Protein AF-A0A0F8WP52-F1 (afdb_monomer_lite)

InterPro domains:
  IPR004843 Calcineurin-like, phosphoesterase domain [PF00149] (3-93)
  IPR029052 Metallo-dependent phosphatase-like [G3DSA:3.60.21.10] (3-116)
  IPR029052 Metallo-dependent phosphatase-like [SSF56300] (3-116)

Foldseek 3Di:
DAFEAEDEQCQQVVDPVSCLVVLVPDDLPGQEYEYEENQHACVCVLVSQVSNLVRHNAYEYEYEPRPDPPPPDPVVSVVSLVVCVVVRVRYHYAAQDWDADPNDIDHDHNPDDDDDDPPD

Radius of gyration: 14.71 Å; chains: 1; bounding box: 38×33×50 Å

pLDDT: mean 95.57, std 6.72, range [59.03, 98.81]

Structure (mmCIF, N/CA/C/O backbone):
data_AF-A0A0F8WP52-F1
#
_entry.id   AF-A0A0F8WP52-F1
#
loop_
_atom_site.group_PDB
_atom_site.id
_atom_site.type_symbol
_atom_site.label_atom_id
_atom_site.label_alt_id
_atom_site.label_comp_id
_atom_site.label_asym_id
_atom_site.label_entity_id
_atom_site.label_seq_id
_atom_site.pdbx_PDB_ins_code
_atom_site.Cartn_x
_atom_site.Cartn_y
_atom_site.Cartn_z
_atom_site.occupancy
_atom_site.B_iso_or_equiv
_atom_site.auth_seq_id
_atom_site.auth_comp_id
_atom_site.auth_asym_id
_atom_site.auth_atom_id
_atom_site.pdbx_PDB_model_num
ATOM 1 N N . MET A 1 1 ? -22.850 -2.864 10.479 1.00 83.19 1 MET A N 1
ATOM 2 C CA . MET A 1 1 ? -22.462 -3.194 9.089 1.00 83.19 1 MET A CA 1
ATOM 3 C C . MET A 1 1 ? -21.037 -2.717 8.892 1.00 83.19 1 MET A C 1
ATOM 5 O O . MET A 1 1 ? -20.752 -1.626 9.369 1.00 83.19 1 MET A O 1
ATOM 9 N N . LYS A 1 2 ? -20.161 -3.522 8.279 1.00 93.50 2 LYS A N 1
ATOM 10 C CA . LYS A 1 2 ? -18.767 -3.126 8.030 1.00 93.50 2 LYS A CA 1
ATOM 11 C C . LYS A 1 2 ? -18.696 -2.112 6.892 1.00 93.50 2 LYS A C 1
ATOM 13 O O . LYS A 1 2 ? -19.421 -2.260 5.908 1.00 93.50 2 LYS A O 1
ATOM 18 N N . LYS A 1 3 ? -17.858 -1.090 7.042 1.00 96.88 3 LYS A N 1
ATOM 19 C CA . LYS A 1 3 ? -17.651 -0.021 6.062 1.00 96.88 3 LYS A CA 1
ATOM 20 C C . LYS A 1 3 ? -16.270 -0.169 5.438 1.00 96.88 3 LYS A C 1
ATOM 22 O O . LYS A 1 3 ? -15.263 -0.169 6.141 1.00 96.88 3 LYS A O 1
ATOM 27 N N . ILE A 1 4 ? -16.238 -0.285 4.117 1.00 97.56 4 ILE A N 1
ATOM 28 C CA . ILE A 1 4 ? -15.010 -0.383 3.330 1.00 97.56 4 ILE A CA 1
ATOM 29 C C . ILE A 1 4 ? -14.903 0.881 2.486 1.00 97.56 4 ILE A C 1
ATOM 31 O O . ILE A 1 4 ? -15.883 1.277 1.853 1.00 97.56 4 ILE A O 1
ATOM 35 N N . ILE A 1 5 ? -13.720 1.485 2.451 1.00 97.56 5 ILE A N 1
ATOM 36 C CA . ILE A 1 5 ? -13.357 2.455 1.417 1.00 97.56 5 ILE A CA 1
ATOM 37 C C . ILE A 1 5 ? -12.427 1.781 0.412 1.00 97.56 5 ILE A C 1
ATOM 39 O O . ILE A 1 5 ? -11.562 0.992 0.791 1.00 97.56 5 ILE A O 1
ATOM 43 N N . LEU A 1 6 ? -12.613 2.085 -0.869 1.00 97.00 6 LEU A N 1
ATOM 44 C CA . LEU A 1 6 ? -11.784 1.567 -1.949 1.00 97.00 6 LEU A CA 1
ATOM 45 C C . LEU A 1 6 ? -11.251 2.727 -2.782 1.00 97.00 6 LEU A C 1
ATOM 47 O O . LEU A 1 6 ? -12.008 3.630 -3.136 1.00 97.00 6 LEU A O 1
ATOM 51 N N . PHE A 1 7 ? -9.961 2.686 -3.096 1.00 96.06 7 PHE A N 1
ATOM 52 C CA . PHE A 1 7 ? -9.306 3.645 -3.981 1.00 96.06 7 PHE A CA 1
ATOM 53 C C . PHE A 1 7 ? -8.113 2.999 -4.684 1.00 96.06 7 PHE A C 1
ATOM 55 O O . PHE A 1 7 ? -7.356 2.263 -4.063 1.00 96.06 7 PHE A O 1
ATOM 62 N N . SER A 1 8 ? -7.933 3.292 -5.967 1.00 97.56 8 SER A N 1
ATOM 63 C CA . SER A 1 8 ? -6.823 2.814 -6.799 1.00 97.56 8 SER A CA 1
ATOM 64 C C . SER A 1 8 ? -6.218 3.978 -7.578 1.00 97.56 8 SER A C 1
ATOM 66 O O . SER A 1 8 ? -6.775 5.079 -7.555 1.00 97.56 8 SER A O 1
ATOM 68 N N . ASP A 1 9 ? -5.082 3.739 -8.238 1.00 98.06 9 ASP A N 1
ATOM 69 C CA . ASP A 1 9 ? -4.483 4.680 -9.200 1.00 98.06 9 ASP A CA 1
ATOM 70 C C . ASP A 1 9 ? -4.284 6.087 -8.614 1.00 98.06 9 ASP A C 1
ATOM 72 O O . ASP A 1 9 ? -4.460 7.112 -9.275 1.00 98.06 9 ASP A O 1
ATOM 76 N N . LEU A 1 10 ? -3.950 6.151 -7.322 1.00 97.50 10 LEU A N 1
ATOM 77 C CA . LEU A 1 10 ? -3.799 7.421 -6.624 1.00 97.50 10 LEU A CA 1
ATOM 78 C C . LEU A 1 10 ? -2.525 8.158 -7.043 1.00 97.50 10 LEU A C 1
ATOM 80 O O . LEU A 1 10 ? -2.504 9.390 -6.955 1.00 97.50 10 LEU A O 1
ATOM 84 N N . HIS A 1 11 ? -1.488 7.414 -7.459 1.00 98.19 11 HIS A N 1
ATOM 85 C CA . HIS A 1 11 ? -0.181 7.937 -7.867 1.00 98.19 11 HIS A CA 1
ATOM 86 C C . HIS A 1 11 ? 0.288 9.075 -6.951 1.00 98.19 11 HIS A C 1
ATOM 88 O O . HIS A 1 11 ? 0.513 10.204 -7.390 1.00 98.19 11 HIS A O 1
ATOM 94 N N . LEU A 1 12 ? 0.353 8.810 -5.642 1.00 98.00 12 LEU A N 1
ATOM 95 C CA . LEU A 1 12 ? 0.544 9.846 -4.623 1.00 98.00 12 LEU A CA 1
ATOM 96 C C . LEU A 1 12 ? 1.818 10.675 -4.832 1.00 98.00 12 LEU A C 1
ATOM 98 O O . LEU A 1 12 ? 1.852 11.847 -4.473 1.00 98.00 12 LEU A O 1
ATOM 102 N N . GLU A 1 13 ? 2.847 10.113 -5.459 1.00 97.56 13 GLU A N 1
ATOM 103 C CA . GLU A 1 13 ? 4.068 10.815 -5.851 1.00 97.56 13 GLU A CA 1
ATOM 104 C C . GLU A 1 13 ? 3.864 11.929 -6.883 1.00 97.56 13 GLU A C 1
ATOM 106 O O . GLU A 1 13 ? 4.717 12.807 -6.998 1.00 97.56 13 GLU A O 1
ATOM 111 N N . CYS A 1 14 ? 2.776 11.883 -7.653 1.00 97.38 14 CYS A N 1
ATOM 112 C CA . CYS A 1 14 ? 2.456 12.879 -8.668 1.00 97.38 14 CYS A CA 1
ATOM 113 C C . CYS A 1 14 ? 1.810 14.126 -8.054 1.00 97.38 14 CYS A C 1
ATOM 115 O O . CYS A 1 14 ? 1.699 15.154 -8.722 1.00 97.38 14 CYS A O 1
ATOM 117 N N . HIS A 1 15 ? 1.402 14.060 -6.784 1.00 96.75 15 HIS A N 1
ATOM 118 C CA . HIS A 1 15 ? 0.850 15.194 -6.051 1.00 96.75 15 HIS A CA 1
ATOM 119 C C . HIS A 1 15 ? 1.979 16.020 -5.436 1.00 96.75 15 HIS A C 1
ATOM 121 O O . HIS A 1 15 ? 2.949 15.478 -4.907 1.00 96.75 15 HIS A O 1
ATOM 127 N N . ALA A 1 16 ? 1.833 17.346 -5.447 1.00 96.50 16 ALA A N 1
ATOM 128 C CA . ALA A 1 16 ? 2.860 18.271 -4.955 1.00 96.50 16 ALA A CA 1
ATOM 129 C C . ALA A 1 16 ? 3.245 18.038 -3.479 1.00 96.50 16 ALA A C 1
ATOM 131 O O . ALA A 1 16 ? 4.370 18.321 -3.069 1.00 96.50 16 ALA A O 1
ATOM 132 N N . ASP A 1 17 ? 2.318 17.511 -2.678 1.00 95.88 17 ASP A N 1
ATOM 133 C CA . ASP A 1 17 ? 2.508 17.194 -1.263 1.00 95.88 17 ASP A CA 1
ATOM 134 C C . ASP A 1 17 ? 2.746 15.698 -0.992 1.00 95.88 17 ASP A C 1
ATOM 136 O O . ASP A 1 17 ? 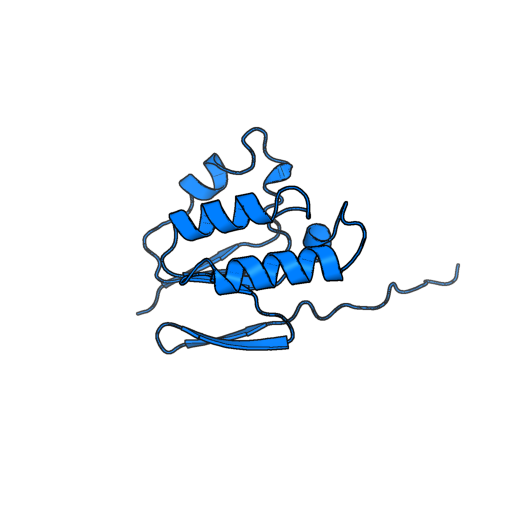2.749 15.274 0.170 1.00 95.88 17 ASP A O 1
ATOM 140 N N . TYR A 1 18 ? 2.975 14.907 -2.044 1.00 94.44 18 TYR A N 1
ATOM 141 C CA . TYR A 1 18 ? 3.112 13.453 -2.002 1.00 94.44 18 TYR A CA 1
ATOM 142 C C . TYR A 1 18 ? 1.880 12.736 -1.432 1.00 94.44 18 TYR A C 1
ATOM 144 O O . TYR A 1 18 ? 2.011 11.748 -0.705 1.00 94.44 18 TYR A O 1
ATOM 152 N N . GLY A 1 19 ? 0.683 13.262 -1.707 1.00 95.06 19 GLY A N 1
ATOM 153 C CA . GLY A 1 19 ? -0.577 12.596 -1.398 1.00 95.06 19 GLY A CA 1
ATOM 154 C C . GLY A 1 19 ? -1.114 12.848 0.005 1.00 95.06 19 GLY A C 1
ATOM 155 O O . GLY A 1 19 ? -2.106 12.236 0.395 1.00 95.06 19 GLY A O 1
ATOM 156 N N . LYS A 1 20 ? -0.485 13.738 0.780 1.00 94.38 20 LYS A N 1
ATOM 157 C CA . LYS A 1 20 ? -0.916 14.040 2.154 1.00 94.38 20 LYS A CA 1
ATOM 158 C C . LYS A 1 20 ? -2.351 14.558 2.198 1.00 94.38 20 LYS A C 1
ATOM 160 O O . LYS A 1 20 ? -3.150 14.037 2.968 1.00 94.38 20 LYS A O 1
ATOM 165 N N . SER A 1 21 ? -2.673 15.542 1.362 1.00 95.50 21 SER A N 1
ATOM 166 C CA . SER A 1 21 ? -4.015 16.117 1.245 1.00 95.50 21 SER A CA 1
ATOM 167 C C . SER A 1 21 ? -5.036 15.105 0.735 1.00 95.50 21 SER A C 1
ATOM 169 O O . SER A 1 21 ? -6.159 15.070 1.233 1.00 95.50 21 SER A O 1
ATOM 171 N N . VAL A 1 22 ? -4.651 14.247 -0.216 1.00 95.75 22 VAL A N 1
ATOM 172 C CA . VAL A 1 22 ? -5.505 13.151 -0.694 1.00 95.75 22 VAL A CA 1
ATOM 173 C C . VAL A 1 22 ? -5.878 12.252 0.479 1.00 95.75 22 VAL A C 1
ATOM 175 O O . VAL A 1 22 ? -7.060 12.097 0.766 1.00 95.75 22 VAL A O 1
ATOM 178 N N . ILE A 1 23 ? -4.885 11.727 1.205 1.00 95.00 23 ILE A N 1
ATOM 179 C CA . ILE A 1 23 ? -5.116 10.819 2.333 1.00 95.00 23 ILE A CA 1
ATOM 180 C C . ILE A 1 23 ? -5.938 11.501 3.430 1.00 95.00 23 ILE A C 1
ATOM 182 O O . ILE A 1 23 ? -6.876 10.884 3.935 1.00 95.00 23 ILE A O 1
ATOM 186 N N . SER A 1 24 ? -5.631 12.747 3.805 1.00 93.44 24 SER A N 1
ATOM 187 C CA . SER A 1 24 ? -6.337 13.444 4.891 1.00 93.44 24 SER A CA 1
ATOM 188 C C . SER A 1 24 ? -7.806 13.726 4.574 1.00 93.44 24 SER A C 1
ATOM 190 O O . SER A 1 24 ? -8.620 13.792 5.488 1.00 93.44 24 SER A O 1
ATOM 192 N N . ASN A 1 25 ? -8.151 13.884 3.293 1.00 94.31 25 ASN A N 1
ATOM 193 C CA . ASN A 1 25 ? -9.520 14.158 2.851 1.00 94.31 25 ASN A CA 1
ATOM 194 C C . ASN A 1 25 ? -10.375 12.893 2.670 1.00 94.31 25 ASN A C 1
ATOM 196 O O . ASN A 1 25 ? -11.584 13.002 2.459 1.00 94.31 25 ASN A O 1
ATOM 200 N N . LEU A 1 26 ? -9.787 11.694 2.742 1.00 93.50 26 LEU A N 1
ATOM 201 C CA . LEU A 1 26 ? -10.553 10.447 2.710 1.00 93.50 26 LEU A CA 1
ATOM 202 C C . LEU A 1 26 ? -11.389 10.295 3.987 1.00 93.50 26 LEU A C 1
ATOM 204 O O . LEU A 1 26 ? -10.921 10.590 5.086 1.00 93.50 26 LEU A O 1
ATOM 208 N N . SER A 1 27 ? -12.610 9.770 3.855 1.00 92.75 27 SER A N 1
ATOM 209 C CA . SER A 1 27 ? -13.442 9.452 5.021 1.00 92.75 27 SER A CA 1
ATOM 210 C C . SER A 1 27 ? -12.743 8.433 5.923 1.00 92.75 27 SER A C 1
ATOM 212 O O . SER A 1 27 ? -12.323 7.373 5.458 1.00 92.75 27 SER A O 1
ATOM 214 N N . LYS A 1 28 ? -12.648 8.756 7.217 1.00 92.31 28 LYS A N 1
ATOM 215 C CA . LYS A 1 28 ? -12.052 7.895 8.253 1.00 92.31 28 LYS A CA 1
ATOM 216 C C . LYS A 1 28 ? -13.085 7.074 9.026 1.00 92.31 28 LYS A C 1
ATOM 218 O O . LYS A 1 28 ? -12.712 6.220 9.819 1.00 92.31 28 LYS A O 1
ATOM 223 N N . ASP A 1 29 ? -14.377 7.303 8.785 1.00 95.62 29 ASP A N 1
ATOM 224 C CA . ASP A 1 29 ? -15.479 6.508 9.349 1.00 95.62 29 ASP A CA 1
ATOM 225 C C . ASP A 1 29 ? -15.654 5.201 8.556 1.00 95.62 29 ASP A C 1
ATOM 227 O O . ASP A 1 29 ? -16.681 4.955 7.918 1.00 95.62 29 ASP A O 1
ATOM 231 N N . VAL A 1 30 ? -14.590 4.396 8.530 1.00 97.25 30 VAL A N 1
ATOM 232 C CA . VAL A 1 30 ? -14.504 3.115 7.825 1.00 97.25 30 VAL A CA 1
ATOM 233 C C . VAL A 1 30 ? -13.680 2.118 8.630 1.00 97.25 30 VAL A C 1
ATOM 235 O O . VAL A 1 30 ? -12.763 2.495 9.352 1.00 97.25 30 VAL A O 1
ATOM 238 N N . ASP A 1 31 ? -13.995 0.834 8.489 1.00 97.69 31 ASP A N 1
ATOM 239 C CA . ASP A 1 31 ? -13.271 -0.241 9.166 1.00 97.69 31 ASP A CA 1
ATOM 240 C C . ASP A 1 31 ? -12.023 -0.666 8.371 1.00 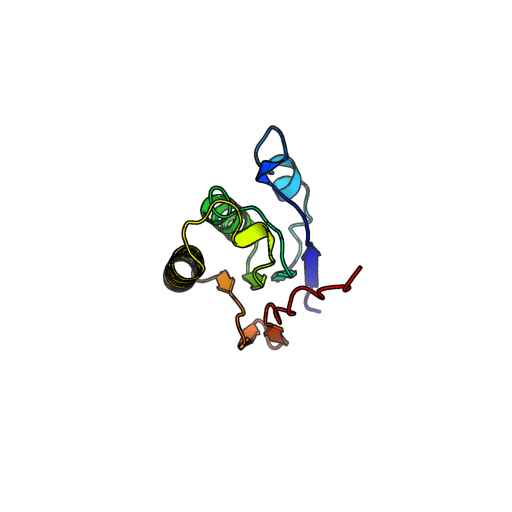97.69 31 ASP A C 1
ATOM 242 O O . ASP A 1 31 ? -11.025 -1.081 8.953 1.00 97.69 31 ASP A O 1
ATOM 246 N N . ILE A 1 32 ? -12.084 -0.609 7.033 1.00 98.44 32 ILE A N 1
ATOM 247 C CA . ILE A 1 32 ? -11.059 -1.175 6.142 1.00 98.44 32 ILE A CA 1
ATOM 248 C C . ILE A 1 32 ? -10.860 -0.265 4.926 1.00 98.44 32 ILE A C 1
ATOM 250 O O . ILE A 1 32 ? -11.827 0.116 4.263 1.00 98.44 32 ILE A O 1
ATOM 254 N N . ALA A 1 33 ? -9.604 0.034 4.599 1.00 98.31 33 ALA A N 1
ATOM 255 C CA . ALA A 1 33 ? -9.203 0.639 3.336 1.00 98.31 33 ALA A CA 1
ATOM 256 C C . ALA A 1 33 ? -8.644 -0.425 2.386 1.00 98.31 33 ALA A C 1
ATOM 258 O O . ALA A 1 33 ? -7.774 -1.206 2.768 1.00 98.31 33 ALA A O 1
ATOM 259 N N . VAL A 1 34 ? -9.132 -0.452 1.147 1.00 98.62 34 VAL A N 1
ATOM 260 C CA . VAL A 1 34 ? -8.682 -1.378 0.101 1.00 98.62 34 VAL A CA 1
ATOM 261 C C . VAL A 1 34 ? -8.048 -0.595 -1.040 1.00 98.62 34 VAL A C 1
ATOM 263 O O . VAL A 1 34 ? -8.654 0.330 -1.580 1.00 98.62 34 VAL A O 1
ATOM 266 N N . VAL A 1 35 ? -6.839 -0.999 -1.422 1.00 98.56 35 VAL A N 1
ATOM 267 C CA . VAL A 1 35 ? -6.003 -0.324 -2.414 1.00 98.56 35 VAL A CA 1
ATOM 268 C C . VAL A 1 35 ? -5.587 -1.312 -3.503 1.00 98.56 35 VAL A C 1
ATOM 270 O O . VAL A 1 35 ? -4.538 -1.952 -3.381 1.00 98.56 35 VAL A O 1
ATOM 273 N N . PRO A 1 36 ? -6.407 -1.509 -4.550 1.00 97.94 36 PRO A N 1
ATOM 274 C CA . PRO A 1 36 ? -6.160 -2.518 -5.570 1.00 97.94 36 PRO A CA 1
ATOM 275 C C . PRO A 1 36 ? -5.255 -1.984 -6.692 1.00 97.94 36 PRO A C 1
ATOM 277 O O . PRO A 1 36 ? -5.630 -2.010 -7.859 1.00 97.94 36 PRO A O 1
ATOM 280 N N . GLY A 1 37 ? -4.065 -1.497 -6.339 1.00 97.75 37 GLY A N 1
ATOM 281 C CA . GLY A 1 37 ? -3.043 -1.079 -7.300 1.00 97.75 37 GLY A CA 1
ATOM 282 C C . GLY A 1 37 ? -2.704 0.410 -7.288 1.00 97.75 37 GLY A C 1
ATOM 283 O O . GLY A 1 37 ? -3.443 1.248 -6.774 1.00 97.75 37 GLY A O 1
ATOM 284 N N . ASP A 1 38 ? -1.528 0.704 -7.846 1.00 98.38 38 ASP A N 1
ATOM 285 C CA . ASP A 1 38 ? -1.053 2.031 -8.259 1.00 98.38 38 ASP A CA 1
ATOM 286 C C . ASP A 1 38 ? -1.229 3.161 -7.232 1.00 98.38 38 ASP A C 1
ATOM 288 O O . ASP A 1 38 ? -1.529 4.315 -7.537 1.00 98.38 38 ASP A O 1
ATOM 292 N N . LEU A 1 39 ? -0.937 2.827 -5.970 1.00 98.50 39 LEU A N 1
ATOM 293 C CA . LEU A 1 39 ? -0.836 3.801 -4.884 1.00 98.50 39 LEU A CA 1
ATOM 294 C C . LEU A 1 39 ? 0.305 4.800 -5.115 1.00 98.50 39 LEU A C 1
ATOM 296 O O . LEU A 1 39 ? 0.121 6.001 -4.930 1.00 98.50 39 LEU A O 1
ATOM 300 N N . ALA A 1 40 ? 1.490 4.286 -5.450 1.00 98.56 40 ALA A N 1
ATOM 301 C CA . ALA A 1 40 ? 2.670 5.056 -5.826 1.00 98.56 40 ALA A CA 1
ATOM 302 C C . ALA A 1 40 ? 3.743 4.153 -6.448 1.00 98.56 40 ALA A C 1
ATOM 304 O O . ALA A 1 40 ? 3.685 2.931 -6.295 1.00 98.56 40 ALA A O 1
ATOM 305 N N . ASN A 1 41 ? 4.756 4.741 -7.086 1.00 98.56 41 ASN A N 1
ATOM 306 C CA . ASN A 1 41 ? 5.933 4.009 -7.548 1.00 98.56 41 ASN A CA 1
ATOM 307 C C . ASN A 1 41 ? 6.874 3.556 -6.427 1.00 98.56 41 ASN A C 1
ATOM 309 O O . ASN A 1 41 ? 6.799 4.032 -5.291 1.00 98.56 41 ASN A O 1
ATOM 313 N N . SER A 1 42 ? 7.817 2.670 -6.766 1.00 98.25 42 SER A N 1
ATOM 314 C CA . SER A 1 42 ? 8.711 1.999 -5.806 1.00 98.25 42 SER A CA 1
ATOM 315 C C . SER A 1 42 ? 9.481 2.939 -4.869 1.00 98.25 42 SER A C 1
ATOM 317 O O . SER A 1 42 ? 9.778 2.563 -3.734 1.00 98.25 42 SER A O 1
ATOM 319 N N . ARG A 1 43 ? 9.777 4.178 -5.289 1.00 97.75 43 ARG A N 1
ATOM 320 C CA . ARG A 1 43 ? 10.511 5.154 -4.463 1.00 97.75 43 ARG A CA 1
ATOM 321 C C . ARG A 1 43 ? 9.657 5.734 -3.338 1.00 97.75 43 ARG A C 1
ATOM 323 O O . ARG A 1 43 ? 10.197 6.102 -2.297 1.00 97.75 43 ARG A O 1
ATOM 330 N N . TYR A 1 44 ? 8.344 5.822 -3.541 1.00 98.25 44 TYR A N 1
ATOM 331 C CA . TYR A 1 44 ? 7.408 6.466 -2.614 1.00 98.25 44 TYR A CA 1
ATOM 332 C C . TYR A 1 44 ? 6.450 5.482 -1.941 1.00 98.25 44 TYR A C 1
ATOM 334 O O . TYR A 1 44 ? 5.939 5.785 -0.863 1.00 98.25 44 TYR A O 1
ATOM 342 N N . LEU A 1 45 ? 6.280 4.285 -2.506 1.00 98.56 45 LEU A N 1
ATOM 343 C CA . LEU A 1 45 ? 5.330 3.266 -2.063 1.00 98.56 45 LEU A CA 1
ATOM 344 C C . LEU A 1 45 ? 5.406 2.973 -0.562 1.00 98.56 45 LEU A C 1
ATOM 346 O O . LEU A 1 45 ? 4.388 3.025 0.126 1.00 98.56 45 LEU A O 1
ATOM 350 N N . LYS A 1 46 ? 6.615 2.770 -0.024 1.00 98.50 46 LYS A N 1
ATOM 351 C CA . LYS A 1 46 ? 6.822 2.530 1.413 1.00 98.50 46 LYS A CA 1
ATOM 352 C C . LYS A 1 46 ? 6.232 3.641 2.283 1.00 98.50 46 LYS A C 1
ATOM 354 O O . LYS A 1 46 ? 5.557 3.368 3.272 1.00 98.50 46 LYS A O 1
ATOM 359 N N . LYS A 1 47 ? 6.506 4.899 1.932 1.00 98.06 47 LYS A N 1
ATOM 360 C CA . LYS A 1 47 ? 6.025 6.062 2.686 1.00 98.06 47 LYS A CA 1
ATOM 361 C C . LYS A 1 47 ? 4.507 6.189 2.567 1.00 98.06 47 LYS A C 1
ATOM 363 O O . LYS A 1 47 ? 3.854 6.426 3.577 1.00 98.06 47 LYS A O 1
ATOM 368 N N . SER A 1 48 ? 3.966 5.981 1.369 1.00 98.19 48 SER A N 1
A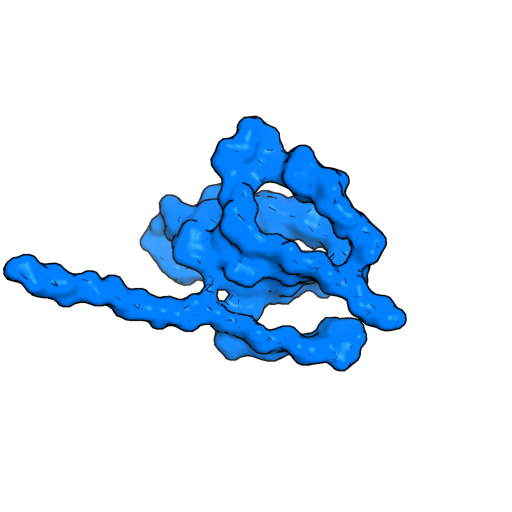TOM 369 C CA . SER A 1 48 ? 2.525 6.010 1.109 1.00 98.19 48 SER A CA 1
ATOM 370 C C . SER A 1 48 ? 1.767 4.964 1.929 1.00 98.19 48 SER A C 1
ATOM 372 O O . SER A 1 48 ? 0.768 5.296 2.562 1.00 98.19 48 SER A O 1
ATOM 374 N N . ILE A 1 49 ? 2.273 3.726 1.994 1.00 98.62 49 ILE A N 1
ATOM 375 C CA . ILE A 1 49 ? 1.681 2.652 2.808 1.00 98.62 49 ILE A CA 1
ATOM 376 C C . ILE A 1 49 ? 1.693 3.025 4.291 1.00 98.62 49 ILE A C 1
ATOM 378 O O . ILE A 1 49 ? 0.663 2.910 4.951 1.00 98.62 49 ILE A O 1
ATOM 382 N N . ILE A 1 50 ? 2.821 3.524 4.811 1.00 98.44 50 ILE A N 1
ATOM 383 C CA . ILE A 1 50 ? 2.920 3.957 6.214 1.00 98.44 50 ILE A CA 1
ATOM 384 C C . ILE A 1 50 ? 1.897 5.063 6.516 1.00 98.44 50 ILE A C 1
ATOM 386 O O . ILE A 1 50 ? 1.235 5.003 7.548 1.00 98.44 50 ILE A O 1
ATOM 390 N N . SER A 1 51 ? 1.729 6.036 5.615 1.00 97.44 51 SER A N 1
ATOM 391 C CA . SER A 1 51 ? 0.739 7.110 5.775 1.00 97.44 51 SER A CA 1
ATOM 392 C C . SER A 1 51 ? -0.710 6.618 5.735 1.00 97.44 51 SER A C 1
ATOM 394 O O . SER A 1 51 ? -1.547 7.162 6.446 1.00 97.44 51 SER A O 1
ATOM 396 N N . LEU A 1 52 ? -1.030 5.587 4.949 1.00 97.94 52 LEU A N 1
ATOM 397 C CA . LEU A 1 52 ? -2.352 4.957 5.021 1.00 97.94 52 LEU A CA 1
ATOM 398 C C . LEU A 1 52 ? -2.534 4.197 6.340 1.00 97.94 52 LEU A C 1
ATOM 400 O O . LEU A 1 52 ? -3.556 4.346 7.001 1.00 97.94 52 LEU A O 1
ATOM 404 N N . CYS A 1 53 ? -1.532 3.427 6.762 1.00 98.19 53 CYS A N 1
ATOM 405 C CA . CYS A 1 53 ? -1.608 2.631 7.988 1.00 98.19 53 CYS A CA 1
ATOM 406 C C . CYS A 1 53 ? -1.684 3.491 9.259 1.00 98.19 53 CYS A C 1
ATOM 408 O O . CYS A 1 53 ? -2.170 3.009 10.276 1.00 98.19 53 CYS A O 1
ATOM 410 N N . SER A 1 54 ? -1.243 4.755 9.229 1.00 97.12 54 SER A N 1
ATOM 411 C CA . SER A 1 54 ? -1.444 5.686 10.350 1.00 97.12 54 SER A CA 1
ATOM 412 C C . SER A 1 54 ? -2.866 6.243 10.448 1.00 97.12 54 SER A C 1
ATOM 414 O O . SER A 1 54 ? -3.217 6.832 11.464 1.00 97.12 54 SER A O 1
ATOM 416 N N . GLU A 1 55 ? -3.668 6.094 9.396 1.00 96.75 55 GLU A N 1
ATOM 417 C CA . GLU A 1 55 ? -4.959 6.768 9.232 1.00 96.75 55 GLU A CA 1
ATOM 418 C C . GLU A 1 55 ? -6.148 5.801 9.186 1.00 96.75 55 GLU A C 1
ATOM 420 O O . GLU A 1 55 ? -7.284 6.216 9.414 1.00 96.75 55 GLU A O 1
ATOM 425 N N . PHE A 1 56 ? -5.905 4.528 8.867 1.00 97.94 56 PHE A N 1
ATOM 426 C CA . PHE A 1 56 ? -6.943 3.518 8.683 1.00 97.94 56 PHE A CA 1
ATOM 427 C C . PHE A 1 56 ? -6.747 2.322 9.626 1.00 97.94 56 PHE A C 1
ATOM 429 O O . PHE A 1 56 ? -5.609 1.890 9.831 1.00 97.94 56 PHE A O 1
ATOM 436 N N . PRO A 1 57 ? -7.835 1.736 10.169 1.00 97.69 57 PRO A N 1
ATOM 437 C CA . PRO A 1 57 ? -7.730 0.598 11.083 1.00 97.69 57 PRO A CA 1
ATOM 438 C C . PRO A 1 57 ? -7.138 -0.652 10.432 1.00 97.69 57 PRO A C 1
ATOM 440 O O . PRO A 1 57 ? -6.381 -1.352 11.090 1.00 97.69 57 PRO A O 1
ATOM 443 N N . HIS A 1 58 ? -7.452 -0.895 9.154 1.00 98.44 58 HIS A N 1
ATOM 444 C CA . HIS A 1 58 ? -6.902 -1.971 8.324 1.00 98.44 58 HIS A CA 1
ATOM 445 C C . HIS A 1 58 ? -6.656 -1.459 6.903 1.00 98.44 58 HIS A C 1
ATOM 447 O O . HIS A 1 58 ? -7.508 -0.769 6.340 1.00 98.44 58 HIS A O 1
ATOM 453 N N . VAL A 1 59 ? -5.524 -1.825 6.303 1.00 98.69 59 VAL A N 1
ATOM 454 C CA . VAL A 1 59 ? -5.153 -1.489 4.923 1.00 98.69 59 VAL A CA 1
ATOM 455 C C . VAL A 1 59 ? -4.859 -2.774 4.160 1.00 98.69 59 VAL A C 1
ATOM 457 O O . VAL A 1 59 ? -3.866 -3.449 4.417 1.00 98.69 59 VAL A O 1
ATOM 460 N N . VAL A 1 60 ? -5.711 -3.092 3.191 1.00 98.75 60 VAL A N 1
ATOM 461 C CA . VAL A 1 60 ? -5.537 -4.211 2.263 1.00 98.75 60 VAL A CA 1
ATOM 462 C C . VAL A 1 60 ? -5.029 -3.660 0.940 1.00 98.75 60 VAL A C 1
ATOM 464 O O . VAL A 1 60 ? -5.669 -2.804 0.338 1.00 98.75 60 VAL A O 1
ATOM 467 N N . PHE A 1 61 ? -3.890 -4.145 0.468 1.00 98.81 61 PHE A N 1
ATOM 468 C CA . PHE A 1 61 ? -3.209 -3.617 -0.709 1.00 98.81 61 PHE A CA 1
ATOM 469 C C . PHE A 1 61 ? -2.926 -4.724 -1.719 1.00 98.81 61 PHE A C 1
ATOM 471 O O . PHE A 1 61 ? -2.503 -5.809 -1.339 1.00 98.81 61 PHE A O 1
ATOM 478 N N . VAL A 1 62 ? -3.108 -4.437 -3.003 1.00 98.62 62 VAL A N 1
ATOM 479 C CA . VAL A 1 62 ? -2.568 -5.224 -4.119 1.00 98.62 62 VAL A CA 1
ATOM 480 C C . VAL A 1 62 ? -1.623 -4.303 -4.878 1.00 98.62 62 VAL A C 1
ATOM 482 O O . VAL A 1 62 ? -1.959 -3.145 -5.124 1.00 98.62 62 VAL A O 1
ATOM 485 N N . SER A 1 63 ? -0.441 -4.788 -5.242 1.00 98.19 63 SER A N 1
ATOM 486 C CA . SER A 1 63 ? 0.493 -4.021 -6.062 1.00 98.19 63 SER A CA 1
ATOM 487 C C . SER A 1 63 ? -0.018 -3.919 -7.502 1.00 98.19 63 SER A C 1
ATOM 489 O O . SER A 1 63 ? -0.479 -4.904 -8.077 1.00 98.19 63 SER A O 1
ATOM 491 N N . GLY A 1 64 ? 0.057 -2.721 -8.083 1.00 97.81 64 GLY A N 1
ATOM 492 C CA . GLY A 1 64 ? -0.185 -2.505 -9.513 1.00 97.81 64 GLY A CA 1
ATOM 493 C C . GLY A 1 64 ? 1.133 -2.430 -10.281 1.00 97.81 64 GLY A C 1
ATOM 494 O O . GLY A 1 64 ? 2.209 -2.593 -9.696 1.00 97.81 64 GLY A O 1
ATOM 495 N N . ASN A 1 65 ? 1.094 -2.170 -11.590 1.00 97.00 65 ASN A N 1
ATOM 496 C CA . ASN A 1 65 ? 2.328 -2.085 -12.371 1.00 97.00 65 ASN A CA 1
ATOM 497 C C . ASN A 1 65 ? 3.207 -0.910 -11.951 1.00 97.00 65 ASN A C 1
ATOM 499 O O . ASN A 1 65 ? 4.434 -1.036 -11.916 1.00 97.00 65 ASN A O 1
ATOM 503 N N . HIS A 1 66 ? 2.591 0.213 -11.584 1.00 98.06 66 HIS A N 1
ATOM 504 C CA . HIS A 1 66 ? 3.319 1.408 -11.205 1.00 98.06 66 HIS A CA 1
ATOM 505 C C . HIS A 1 66 ? 4.100 1.213 -9.908 1.00 98.06 66 HIS A C 1
ATOM 507 O O . HIS A 1 66 ? 5.175 1.788 -9.764 1.00 98.06 66 HIS A O 1
ATOM 513 N N . SER A 1 67 ? 3.643 0.322 -9.018 1.00 98.12 67 SER A N 1
ATOM 514 C CA . SER A 1 67 ? 4.354 -0.051 -7.782 1.00 98.12 67 SER A CA 1
ATOM 515 C C . SER A 1 67 ? 5.804 -0.489 -8.025 1.00 98.12 67 SER A C 1
ATOM 517 O O . SER A 1 67 ? 6.667 -0.263 -7.178 1.00 98.12 67 SER A O 1
ATOM 519 N N . TYR A 1 68 ? 6.090 -1.038 -9.208 1.00 98.12 68 TYR A N 1
ATOM 520 C CA . TYR A 1 68 ? 7.408 -1.538 -9.599 1.00 98.12 68 TYR A CA 1
ATOM 521 C C . TYR A 1 68 ? 8.234 -0.536 -10.418 1.00 98.12 68 TYR A C 1
ATOM 523 O O . TYR A 1 68 ? 9.410 -0.774 -10.697 1.00 98.12 68 TYR A O 1
ATOM 531 N N . TYR A 1 69 ? 7.672 0.617 -10.788 1.00 98.00 69 TYR A N 1
ATOM 532 C CA . TYR A 1 69 ? 8.400 1.608 -11.579 1.00 98.00 69 TYR A CA 1
ATOM 533 C C . TYR A 1 69 ? 9.568 2.186 -10.782 1.00 98.00 69 TYR A C 1
ATOM 535 O O . TYR A 1 69 ? 9.463 2.434 -9.580 1.00 98.00 69 TYR A O 1
ATOM 543 N N . HIS A 1 70 ? 10.689 2.413 -11.471 1.00 97.19 70 HIS A N 1
ATOM 544 C CA . HIS A 1 70 ? 11.964 2.885 -10.912 1.00 97.19 70 HIS A CA 1
ATOM 545 C C . HIS A 1 70 ? 12.659 1.935 -9.927 1.00 97.19 70 HIS A C 1
ATOM 547 O O . HIS A 1 70 ? 13.675 2.324 -9.345 1.00 97.19 70 HIS A O 1
ATOM 553 N N . SER A 1 71 ? 12.147 0.715 -9.769 1.00 96.75 71 SER A N 1
ATOM 554 C CA . SER A 1 71 ? 12.836 -0.352 -9.055 1.00 96.75 71 SER A CA 1
ATOM 555 C C . SER A 1 71 ? 13.856 -1.039 -9.962 1.00 96.75 71 SER A C 1
ATOM 557 O O . SER A 1 71 ? 13.738 -1.016 -11.188 1.00 96.75 71 SER A O 1
ATOM 559 N N . THR A 1 72 ? 14.868 -1.657 -9.359 1.00 94.81 72 THR A N 1
ATOM 560 C CA . THR A 1 72 ? 15.838 -2.492 -10.076 1.00 94.81 72 THR A CA 1
ATOM 561 C C . THR A 1 72 ? 15.309 -3.896 -10.377 1.00 94.81 72 THR A C 1
ATOM 563 O O . THR A 1 72 ? 15.825 -4.540 -11.286 1.00 94.81 72 THR A O 1
ATOM 566 N N . SER A 1 73 ? 14.319 -4.389 -9.622 1.00 96.31 73 SER A N 1
ATOM 567 C CA . SER A 1 73 ? 13.733 -5.728 -9.783 1.00 96.31 73 SER A CA 1
ATOM 568 C C . SER A 1 73 ? 12.393 -5.855 -9.050 1.00 96.31 73 SER A C 1
ATOM 570 O O . SER A 1 73 ? 12.125 -5.115 -8.108 1.00 96.31 73 SER A O 1
ATOM 572 N N . PHE A 1 74 ? 11.574 -6.839 -9.430 1.00 95.94 74 PHE A N 1
ATOM 573 C CA . PHE A 1 74 ? 10.348 -7.177 -8.693 1.00 95.94 74 PHE A CA 1
ATOM 574 C C . PHE A 1 74 ? 10.646 -7.517 -7.225 1.00 95.94 74 PHE A C 1
ATOM 576 O O . PHE A 1 74 ? 10.067 -6.903 -6.330 1.00 95.94 74 PHE A O 1
ATOM 583 N N . ASP A 1 75 ? 11.655 -8.360 -6.988 1.00 97.88 75 ASP A N 1
ATOM 584 C CA . ASP A 1 75 ? 12.082 -8.794 -5.651 1.00 97.88 75 ASP A CA 1
ATOM 585 C C . ASP A 1 75 ? 12.384 -7.636 -4.692 1.00 97.88 75 ASP A C 1
ATOM 587 O O . ASP A 1 75 ? 12.144 -7.737 -3.492 1.00 97.88 75 ASP A O 1
ATOM 591 N N . GLN A 1 76 ? 12.914 -6.513 -5.192 1.00 98.00 76 GLN A N 1
ATOM 592 C CA . GLN A 1 76 ? 13.198 -5.358 -4.338 1.00 98.00 76 GLN A CA 1
ATOM 593 C C . GLN A 1 76 ? 11.913 -4.786 -3.726 1.00 98.00 76 GLN A C 1
ATOM 595 O O . GLN A 1 76 ? 11.903 -4.408 -2.552 1.00 98.00 76 GLN A O 1
ATOM 600 N N . VAL A 1 77 ? 10.852 -4.685 -4.526 1.00 98.38 77 VAL A N 1
ATOM 601 C CA . VAL A 1 77 ? 9.554 -4.179 -4.074 1.00 98.38 77 VAL A CA 1
ATOM 602 C C . VAL A 1 77 ? 8.856 -5.228 -3.221 1.00 98.38 77 VAL A C 1
ATOM 604 O O . VAL A 1 77 ? 8.374 -4.887 -2.145 1.00 98.38 77 VAL A O 1
ATOM 607 N N . ASP A 1 78 ? 8.883 -6.491 -3.641 1.00 98.25 78 ASP A N 1
ATOM 608 C CA . ASP A 1 78 ? 8.241 -7.592 -2.923 1.00 98.25 78 ASP A CA 1
ATOM 609 C C . ASP A 1 78 ? 8.842 -7.765 -1.516 1.00 98.25 78 ASP A C 1
ATOM 611 O O . ASP A 1 78 ? 8.111 -7.724 -0.529 1.00 98.25 78 ASP A O 1
ATOM 615 N N . HIS A 1 79 ? 10.175 -7.781 -1.375 1.00 98.50 79 HIS A N 1
ATOM 616 C CA . HIS A 1 79 ? 10.833 -7.816 -0.060 1.00 98.50 79 HIS A CA 1
ATOM 617 C C . HIS A 1 79 ? 10.482 -6.608 0.821 1.00 98.50 79 HIS A C 1
ATOM 619 O O . HIS A 1 79 ? 10.414 -6.716 2.048 1.00 98.50 79 HIS A O 1
ATOM 625 N N . MET A 1 80 ? 10.298 -5.430 0.220 1.00 98.62 80 MET A N 1
ATOM 626 C CA . MET A 1 80 ? 9.901 -4.228 0.951 1.00 98.62 80 MET A CA 1
ATOM 627 C C . MET A 1 80 ? 8.451 -4.325 1.439 1.00 98.62 80 MET A C 1
ATOM 629 O O . MET A 1 80 ? 8.182 -3.931 2.575 1.00 98.62 80 MET A O 1
ATOM 633 N N . LEU A 1 81 ? 7.544 -4.886 0.636 1.00 98.62 81 LEU A N 1
ATOM 634 C CA . LEU A 1 81 ? 6.152 -5.126 1.017 1.00 98.62 81 LEU A CA 1
ATOM 635 C C . LEU A 1 81 ? 6.037 -6.216 2.089 1.00 98.62 81 LEU A C 1
ATOM 637 O O . LEU A 1 81 ? 5.360 -5.988 3.090 1.00 98.62 81 LEU A O 1
ATOM 641 N N . ASP A 1 82 ? 6.773 -7.322 1.955 1.00 98.50 82 ASP A N 1
ATOM 642 C CA . ASP A 1 82 ? 6.878 -8.365 2.985 1.00 98.50 82 ASP A CA 1
ATOM 643 C C . ASP A 1 82 ? 7.407 -7.796 4.304 1.00 98.50 82 ASP A C 1
ATOM 645 O O . ASP A 1 82 ? 6.878 -8.069 5.385 1.00 98.50 82 ASP A O 1
ATOM 649 N N . TYR A 1 83 ? 8.448 -6.961 4.241 1.00 98.62 83 TYR A N 1
ATOM 650 C CA . TYR A 1 83 ? 8.969 -6.283 5.424 1.00 98.62 83 TYR A CA 1
ATOM 651 C C . TYR A 1 83 ? 7.903 -5.402 6.085 1.00 98.62 83 TYR A C 1
ATOM 653 O O . TYR A 1 83 ? 7.790 -5.403 7.311 1.00 98.62 83 TYR A O 1
ATOM 661 N N . LEU A 1 84 ? 7.132 -4.640 5.302 1.00 98.75 84 LEU A N 1
ATOM 662 C CA . LEU A 1 84 ? 6.076 -3.781 5.836 1.00 98.75 84 LEU A CA 1
ATOM 663 C C . LEU A 1 84 ? 4.937 -4.586 6.451 1.00 98.75 84 LEU A C 1
ATOM 665 O O . LEU A 1 84 ? 4.500 -4.227 7.537 1.00 98.75 84 LEU A O 1
ATOM 669 N N . GLU A 1 85 ? 4.503 -5.675 5.824 1.00 98.31 85 GLU A N 1
ATOM 670 C CA . GLU A 1 85 ? 3.465 -6.553 6.374 1.00 98.31 85 GLU A CA 1
ATOM 671 C C . GLU A 1 85 ? 3.894 -7.173 7.710 1.00 98.31 85 GLU A C 1
ATOM 673 O O . GLU A 1 85 ? 3.125 -7.193 8.666 1.00 98.31 85 GLU A O 1
ATOM 678 N N . ASN A 1 86 ? 5.164 -7.566 7.839 1.00 98.25 86 ASN A N 1
ATOM 679 C CA . ASN A 1 86 ? 5.710 -8.052 9.109 1.00 98.25 86 ASN A CA 1
ATOM 680 C C . ASN A 1 86 ? 5.871 -6.955 10.180 1.00 98.25 86 ASN A C 1
ATOM 682 O O . ASN A 1 86 ? 6.030 -7.263 11.364 1.00 98.25 86 ASN A O 1
ATOM 686 N N . LYS A 1 87 ? 5.905 -5.674 9.792 1.00 98.50 87 LYS A N 1
ATOM 687 C CA . LYS A 1 87 ? 6.133 -4.540 10.706 1.00 98.50 87 LYS A CA 1
ATOM 688 C C . LYS A 1 87 ? 4.870 -3.779 11.083 1.00 98.50 87 LYS A C 1
ATOM 690 O O . LYS A 1 87 ? 4.828 -3.217 12.176 1.00 98.50 87 LYS A O 1
ATOM 695 N N . LEU A 1 88 ? 3.883 -3.724 10.199 1.00 98.62 88 LEU A N 1
ATOM 696 C CA . LEU A 1 88 ? 2.655 -2.956 10.355 1.00 98.62 88 LEU A CA 1
ATOM 697 C C . LEU A 1 88 ? 1.502 -3.933 10.581 1.00 98.62 88 LEU A C 1
ATOM 699 O O . LEU A 1 88 ? 1.033 -4.573 9.647 1.00 98.62 88 LEU A O 1
ATOM 703 N N . CYS A 1 89 ? 1.033 -4.043 11.825 1.00 97.88 89 CYS A N 1
ATOM 704 C CA . CYS A 1 89 ? 0.015 -5.026 12.214 1.00 97.88 89 CYS A CA 1
ATOM 705 C C . CYS A 1 89 ? -1.345 -4.847 11.519 1.00 97.88 89 CYS A C 1
ATOM 707 O O . CYS A 1 89 ? -2.151 -5.773 11.526 1.00 97.88 89 CYS A O 1
ATOM 709 N N . ASN A 1 90 ? -1.600 -3.672 10.944 1.00 98.62 90 ASN A N 1
ATOM 710 C CA . ASN A 1 90 ? -2.815 -3.343 10.211 1.00 98.62 90 ASN A CA 1
ATOM 711 C C . ASN A 1 90 ? -2.633 -3.306 8.688 1.00 98.62 90 ASN A C 1
ATOM 713 O O . ASN A 1 90 ? -3.542 -2.874 7.980 1.00 98.62 90 ASN A O 1
ATOM 717 N N . PHE A 1 91 ? -1.478 -3.722 8.170 1.00 98.81 91 PHE A N 1
ATOM 718 C CA . PHE A 1 91 ? -1.225 -3.792 6.736 1.00 98.81 91 PHE A CA 1
ATOM 719 C C . PHE A 1 91 ? -1.327 -5.234 6.244 1.00 98.81 91 PHE A C 1
ATOM 721 O O . PHE A 1 91 ? -0.833 -6.160 6.881 1.00 98.81 91 PHE A O 1
ATOM 728 N N . THR A 1 92 ? -1.944 -5.436 5.084 1.00 98.69 92 THR A N 1
ATOM 729 C CA . THR A 1 92 ? -1.945 -6.726 4.393 1.00 98.69 92 THR A CA 1
ATOM 730 C C . THR A 1 92 ? -1.716 -6.523 2.903 1.00 98.69 92 THR A C 1
ATOM 732 O O . THR A 1 92 ? -2.517 -5.872 2.234 1.00 98.69 92 THR A O 1
ATOM 735 N N . TRP A 1 93 ? -0.652 -7.114 2.361 1.00 98.69 93 TRP A N 1
ATOM 736 C CA . TRP A 1 93 ? -0.323 -7.047 0.935 1.00 98.69 93 TRP A CA 1
ATOM 737 C C . TRP A 1 93 ? -0.734 -8.324 0.206 1.00 98.69 93 TRP A C 1
ATOM 739 O O . TRP A 1 93 ? -0.041 -9.329 0.266 1.00 98.69 93 TRP A O 1
ATOM 749 N N . LEU A 1 94 ? -1.847 -8.320 -0.513 1.00 98.50 94 LEU A N 1
ATOM 750 C CA . LEU A 1 94 ? -2.320 -9.495 -1.229 1.00 98.50 94 LEU A CA 1
ATOM 751 C C . LEU A 1 94 ? -1.557 -9.721 -2.544 1.00 98.50 94 LEU A C 1
ATOM 753 O O . LEU A 1 94 ? -1.677 -8.941 -3.488 1.00 98.50 94 LEU A O 1
ATOM 757 N N . ASN A 1 95 ? -0.824 -10.832 -2.604 1.00 97.06 95 ASN A N 1
ATOM 758 C CA . ASN A 1 95 ? -0.140 -11.334 -3.792 1.00 97.06 95 ASN A CA 1
ATOM 759 C C . ASN A 1 95 ? -0.378 -12.846 -3.900 1.00 97.06 95 ASN A C 1
ATOM 761 O O . ASN A 1 95 ? 0.295 -13.622 -3.228 1.00 97.06 95 ASN A O 1
ATOM 765 N N . ASP A 1 96 ? -1.411 -13.235 -4.655 1.00 96.94 96 ASP A N 1
ATOM 766 C CA . ASP A 1 96 ? -1.924 -14.614 -4.729 1.00 96.94 96 ASP A CA 1
ATOM 767 C C . ASP A 1 96 ? -2.231 -15.212 -3.347 1.00 96.94 96 ASP A C 1
ATOM 769 O O . ASP A 1 96 ? -1.881 -16.341 -3.004 1.00 96.94 96 ASP A O 1
ATOM 773 N N . LYS A 1 97 ? -2.872 -14.403 -2.497 1.00 96.88 97 LYS A N 1
ATOM 774 C CA . LYS A 1 97 ? -3.196 -14.812 -1.130 1.00 96.88 97 LYS A CA 1
ATOM 775 C C . LYS A 1 97 ? -4.563 -14.333 -0.684 1.00 96.88 97 LYS A C 1
ATOM 777 O O . LYS A 1 97 ? -5.181 -13.446 -1.279 1.00 96.88 97 LYS A O 1
ATOM 782 N N . ARG A 1 98 ? -5.018 -14.937 0.413 1.00 97.75 98 ARG A N 1
ATOM 783 C CA . ARG A 1 98 ? -6.262 -14.595 1.097 1.00 97.75 98 ARG A CA 1
ATOM 784 C C . ARG A 1 98 ? -6.009 -14.184 2.539 1.00 97.75 98 ARG A C 1
ATOM 786 O O . ARG A 1 98 ? -5.134 -14.743 3.193 1.00 97.75 98 ARG A O 1
ATOM 793 N N . VAL A 1 99 ? -6.840 -13.286 3.053 1.00 97.94 99 VAL A N 1
ATOM 794 C CA . VAL A 1 99 ? -6.871 -12.901 4.469 1.00 97.94 99 VAL A CA 1
ATOM 795 C C . VAL A 1 99 ? -8.318 -12.773 4.942 1.00 97.94 99 VAL A C 1
ATOM 797 O O . VAL A 1 99 ? -9.207 -12.448 4.152 1.00 97.94 99 VAL A O 1
ATOM 800 N N . MET A 1 100 ? -8.563 -13.035 6.225 1.00 98.06 100 MET A N 1
ATOM 801 C CA . MET A 1 100 ? -9.838 -12.738 6.871 1.00 98.06 100 MET A CA 1
ATOM 802 C C . MET A 1 100 ? -9.660 -11.535 7.796 1.00 98.06 100 MET A C 1
ATOM 804 O O . MET A 1 100 ? -8.884 -11.608 8.744 1.00 98.06 100 MET A O 1
ATOM 808 N N . ILE A 1 101 ? -10.379 -10.447 7.528 1.00 97.19 101 ILE A N 1
ATOM 809 C CA . ILE A 1 101 ? -10.334 -9.208 8.316 1.00 97.19 101 ILE A CA 1
ATOM 810 C C . ILE A 1 101 ? -11.771 -8.839 8.662 1.00 97.19 101 ILE A C 1
ATOM 812 O O . ILE A 1 101 ? -12.626 -8.793 7.780 1.00 97.19 101 ILE A O 1
ATOM 816 N N . GLU A 1 102 ? -12.058 -8.620 9.947 1.00 94.75 102 GLU A N 1
ATOM 817 C CA . GLU A 1 102 ? -13.396 -8.230 10.421 1.00 94.75 102 GLU A CA 1
ATOM 818 C C . GLU A 1 102 ? -14.531 -9.180 9.964 1.00 94.75 102 GLU A C 1
ATOM 820 O O . GLU A 1 102 ? -15.667 -8.758 9.739 1.00 94.75 102 GLU A O 1
ATOM 825 N N . GLY A 1 103 ? -14.222 -10.475 9.807 1.00 96.00 103 GLY A N 1
ATOM 826 C CA . GLY A 1 103 ? -15.159 -11.505 9.335 1.00 96.00 103 GLY A CA 1
ATOM 827 C C . GLY A 1 103 ? -15.376 -11.547 7.815 1.00 96.00 103 GLY A C 1
ATOM 828 O O . GLY A 1 103 ? -16.196 -12.333 7.342 1.00 96.00 103 GLY A O 1
ATOM 829 N N . LEU A 1 104 ? -14.647 -10.738 7.041 1.00 97.19 104 LEU A N 1
ATOM 830 C CA . LEU A 1 104 ? -14.702 -10.694 5.578 1.00 97.19 104 LEU A CA 1
ATOM 831 C C . LEU A 1 104 ? -13.463 -11.359 4.972 1.00 97.19 104 LEU A C 1
ATOM 833 O O . LEU A 1 104 ? -12.352 -11.164 5.460 1.00 97.19 104 LEU A O 1
ATOM 837 N N . ASN A 1 105 ? -13.642 -12.131 3.896 1.00 97.94 105 ASN A N 1
ATOM 838 C CA . ASN A 1 105 ? -12.524 -12.685 3.129 1.00 97.94 105 ASN A CA 1
ATOM 839 C C . ASN A 1 105 ? -12.094 -11.701 2.040 1.00 97.94 105 ASN A C 1
ATOM 841 O O . ASN A 1 105 ? -12.905 -11.325 1.196 1.00 97.94 105 ASN A O 1
ATOM 845 N N . PHE A 1 106 ? -10.807 -11.372 2.016 1.00 98.38 106 PHE A N 1
ATOM 846 C CA . PHE A 1 106 ? -10.167 -10.646 0.925 1.00 98.38 106 PHE A CA 1
ATOM 847 C C . PHE A 1 106 ? -9.221 -11.594 0.198 1.00 98.38 106 PHE A C 1
ATOM 849 O O . PHE A 1 106 ? -8.453 -12.310 0.839 1.00 98.38 106 PHE A O 1
ATOM 856 N N . ILE A 1 107 ? -9.302 -11.618 -1.130 1.00 98.31 107 ILE A N 1
ATOM 857 C CA . ILE A 1 107 ? -8.463 -12.430 -2.015 1.00 98.31 107 ILE A CA 1
ATOM 858 C C . ILE A 1 107 ? -7.944 -11.482 -3.090 1.00 98.31 107 ILE A C 1
ATOM 860 O O . ILE A 1 107 ? -8.736 -10.741 -3.671 1.00 98.31 107 ILE A O 1
ATOM 864 N N . GLY A 1 108 ? -6.635 -11.472 -3.328 1.00 97.50 108 GLY A N 1
ATOM 865 C CA . GLY A 1 108 ? -6.031 -10.508 -4.241 1.00 97.50 108 GLY A CA 1
ATOM 866 C C . GLY A 1 108 ? -4.709 -10.984 -4.822 1.00 97.50 108 GLY A C 1
ATOM 867 O O . GLY A 1 108 ? -3.927 -11.665 -4.159 1.00 97.50 108 GLY A O 1
ATOM 868 N N . ALA A 1 109 ? -4.486 -10.614 -6.078 1.00 96.06 109 ALA A N 1
ATOM 869 C CA . ALA A 1 109 ? -3.256 -10.825 -6.825 1.00 96.06 109 ALA A CA 1
ATOM 870 C C . ALA A 1 109 ? -3.170 -9.770 -7.938 1.00 96.06 109 ALA A C 1
ATOM 872 O O . ALA A 1 109 ? -4.205 -9.330 -8.439 1.00 96.06 109 ALA A O 1
ATOM 873 N N . THR A 1 110 ? -1.958 -9.400 -8.357 1.00 94.19 110 THR A N 1
ATOM 874 C CA . THR A 1 110 ? -1.754 -8.450 -9.468 1.00 94.19 110 THR A CA 1
ATOM 875 C C . THR A 1 110 ? -2.180 -9.024 -10.824 1.00 94.19 110 THR A C 1
ATOM 877 O O . THR A 1 110 ? -2.573 -8.268 -11.705 1.00 94.19 110 THR A O 1
ATOM 880 N N . LEU A 1 111 ? -2.130 -10.355 -10.993 1.00 94.12 111 LEU A N 1
ATOM 881 C CA . LEU A 1 111 ? -2.523 -11.068 -12.222 1.00 94.12 111 LEU A CA 1
ATOM 882 C C . LEU A 1 111 ? -1.859 -10.504 -13.493 1.00 94.12 111 LEU A C 1
ATOM 884 O O . LEU A 1 111 ? -2.528 -10.188 -14.477 1.00 94.12 111 LEU A O 1
ATOM 888 N N . TRP A 1 112 ? -0.529 -10.377 -13.465 1.00 91.75 112 TRP A N 1
ATOM 889 C CA . TRP A 1 112 ? 0.267 -9.878 -14.587 1.00 91.75 112 TRP A CA 1
ATOM 890 C C . TRP A 1 112 ? -0.117 -10.519 -15.921 1.00 91.75 112 TRP A C 1
ATOM 892 O O . TRP A 1 112 ? -0.212 -11.741 -16.037 1.00 91.75 112 TRP A O 1
ATOM 902 N N . PHE A 1 113 ? -0.267 -9.686 -16.949 1.00 87.75 113 PHE A N 1
ATOM 903 C CA . PHE A 1 113 ? -0.516 -10.129 -18.313 1.00 87.75 113 PHE A CA 1
ATOM 904 C C . PHE A 1 113 ? 0.724 -9.894 -19.186 1.00 87.75 113 PHE A C 1
ATOM 906 O O . PHE A 1 113 ? 1.443 -8.907 -19.002 1.00 87.75 113 PHE A O 1
ATOM 913 N N . PRO A 1 114 ? 1.004 -10.786 -20.152 1.00 84.31 114 PRO A N 1
ATOM 914 C CA . PRO A 1 114 ? 2.088 -10.569 -21.094 1.00 84.31 114 PRO A CA 1
ATOM 915 C C . PRO A 1 114 ? 1.802 -9.320 -21.928 1.00 84.31 114 PRO A C 1
ATOM 917 O O . PRO A 1 114 ? 0.664 -9.069 -22.331 1.00 84.31 114 PRO A O 1
ATOM 920 N N . ARG A 1 115 ? 2.846 -8.553 -22.251 1.00 79.88 115 ARG A N 1
ATOM 921 C CA . ARG A 1 115 ? 2.725 -7.490 -23.250 1.00 79.88 115 ARG A CA 1
ATOM 922 C C . ARG A 1 115 ? 2.320 -8.135 -24.574 1.00 79.88 115 ARG A C 1
ATOM 924 O O . ARG A 1 115 ? 3.095 -8.904 -25.139 1.00 79.88 115 ARG A O 1
ATOM 931 N N . SER A 1 116 ? 1.127 -7.821 -25.072 1.00 76.44 116 SER A N 1
ATOM 932 C CA . SER A 1 116 ? 0.723 -8.235 -26.410 1.00 76.44 116 SER A CA 1
ATOM 933 C C . SER A 1 116 ? 1.653 -7.566 -27.421 1.00 76.44 116 SER A C 1
ATOM 935 O O . SER A 1 116 ? 1.700 -6.343 -27.557 1.00 76.44 116 SER A O 1
ATOM 937 N N . ILE A 1 117 ? 2.450 -8.376 -28.113 1.00 72.19 117 ILE A N 1
ATOM 938 C CA . ILE A 1 117 ? 3.167 -7.921 -29.297 1.00 72.19 117 ILE A CA 1
ATOM 939 C C . ILE A 1 117 ? 2.128 -7.951 -30.413 1.00 72.19 117 ILE A C 1
ATOM 941 O O . ILE A 1 117 ? 1.847 -9.007 -30.973 1.00 72.19 117 ILE A O 1
ATOM 945 N N . ILE A 1 118 ? 1.508 -6.807 -30.70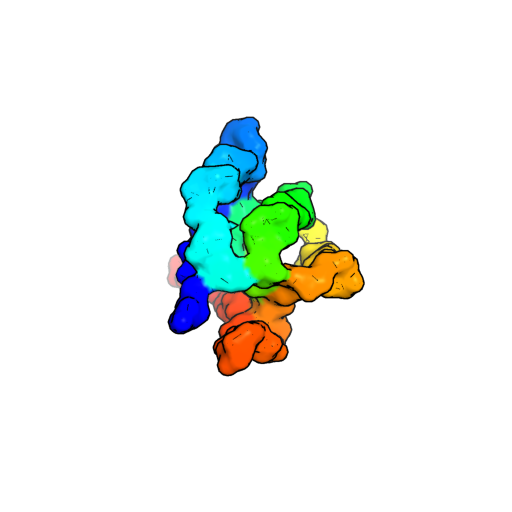4 1.00 68.75 118 ILE A N 1
ATOM 946 C CA . ILE A 1 118 ? 0.843 -6.646 -31.996 1.00 68.75 118 ILE A CA 1
ATOM 947 C C . ILE A 1 118 ? 1.986 -6.608 -33.008 1.00 68.75 118 ILE A C 1
ATOM 949 O O . ILE A 1 118 ? 2.768 -5.657 -33.027 1.00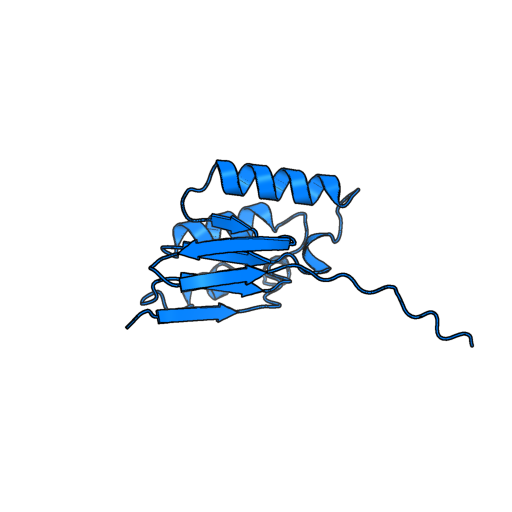 68.75 118 ILE A O 1
ATOM 953 N N . ALA A 1 119 ? 2.156 -7.697 -33.757 1.00 60.06 119 ALA A N 1
ATOM 954 C CA . ALA A 1 119 ? 3.058 -7.712 -34.896 1.00 60.06 119 ALA A CA 1
ATOM 955 C C . ALA A 1 119 ? 2.527 -6.683 -35.906 1.00 60.06 119 ALA A C 1
ATOM 957 O O . ALA A 1 119 ? 1.408 -6.839 -36.396 1.00 60.06 119 ALA A O 1
ATOM 958 N N . ASN A 1 120 ? 3.295 -5.614 -36.125 1.00 59.03 120 ASN A N 1
ATOM 959 C CA . ASN A 1 120 ? 3.089 -4.701 -37.248 1.00 59.03 120 ASN A CA 1
ATOM 960 C C . ASN A 1 120 ? 3.536 -5.375 -38.544 1.00 59.03 120 ASN A C 1
ATOM 962 O O . ASN A 1 120 ? 4.600 -6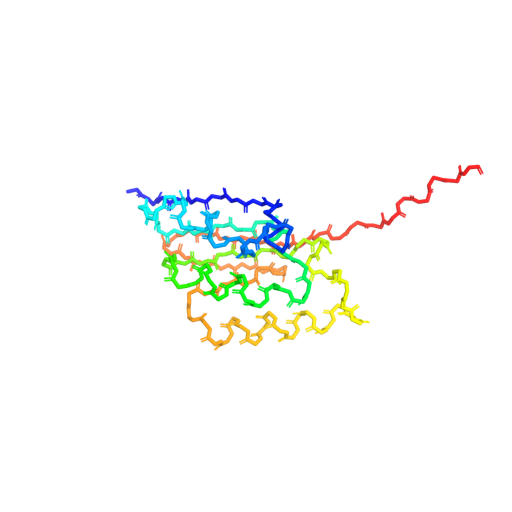.038 -38.504 1.00 59.03 120 ASN A O 1
#

Organism: NCBI:txid412755

Secondary structure (DSSP, 8-state):
---EEE-----GGGSTTTTHHHHHHS----SEEEEES-S--TTTHHHHHHHHHTT-S-EEEE--SGGGTT-S-HHHHHHHHHHHHHH-TTEEE-SSEEEEETTEEEEE------------

Sequence (120 aa):
MKKIILFSDLHLECHADYGKSVISNLSKDVDIAVVPGDLANSRYLKKSIISLCSEFPHVVFVSGNHSYYHSTSFDQVDHMLDYLENKLCNFTWLNDKRVMIEGLNFIGATLWFPRSIIAN